Protein AF-A0A7K9MJH5-F1 (afdb_monomer_lite)

Structure (mmCIF, N/CA/C/O backbone):
data_AF-A0A7K9MJH5-F1
#
_entry.id   AF-A0A7K9MJH5-F1
#
loop_
_atom_site.group_PDB
_atom_site.id
_atom_site.type_symbol
_atom_site.label_atom_id
_atom_site.label_alt_id
_atom_site.label_comp_id
_atom_site.label_asym_id
_atom_site.label_entity_id
_atom_site.label_seq_id
_atom_site.pdbx_PDB_ins_code
_atom_site.Cartn_x
_atom_site.Cartn_y
_atom_site.Cartn_z
_atom_site.occupancy
_atom_site.B_iso_or_equiv
_atom_site.auth_seq_id
_atom_site.auth_comp_id
_atom_site.auth_asym_id
_atom_site.auth_atom_id
_atom_site.pdbx_PDB_model_num
ATOM 1 N N . GLN A 1 1 ? -6.691 -16.686 8.362 1.00 56.72 1 GLN A N 1
ATOM 2 C CA . GLN A 1 1 ? -6.961 -15.328 7.841 1.00 56.72 1 GLN A CA 1
ATOM 3 C C . GLN A 1 1 ? -6.963 -15.401 6.322 1.00 56.72 1 GLN A C 1
ATOM 5 O O . GLN A 1 1 ? -5.996 -15.905 5.771 1.00 56.72 1 GLN A O 1
ATOM 10 N N . VAL A 1 2 ? -8.049 -14.989 5.663 1.00 68.00 2 VAL A N 1
ATOM 11 C CA . VAL A 1 2 ? -8.207 -15.049 4.196 1.00 68.00 2 VAL A CA 1
ATOM 12 C C . VAL A 1 2 ? -7.938 -13.656 3.623 1.00 68.00 2 VAL A C 1
ATOM 14 O O . VAL A 1 2 ? -8.424 -12.675 4.182 1.00 68.00 2 VAL A O 1
ATOM 17 N N . ARG A 1 3 ? -7.140 -13.556 2.553 1.00 69.50 3 ARG A N 1
ATOM 18 C CA . ARG A 1 3 ? -6.829 -12.298 1.851 1.00 69.50 3 ARG A CA 1
ATOM 19 C C . ARG A 1 3 ? -7.260 -12.406 0.392 1.00 69.50 3 ARG A C 1
ATOM 21 O O . ARG A 1 3 ? -7.127 -13.474 -0.199 1.00 69.50 3 ARG A O 1
ATOM 28 N N . GLN A 1 4 ? -7.778 -11.316 -0.168 1.00 77.88 4 GLN A N 1
ATOM 29 C CA . GLN A 1 4 ? -8.151 -11.273 -1.578 1.00 77.88 4 GLN A CA 1
ATOM 30 C C . GLN A 1 4 ? -6.900 -11.117 -2.449 1.00 77.88 4 GLN A C 1
ATOM 32 O O . GLN A 1 4 ? -6.044 -10.269 -2.188 1.00 77.88 4 GLN A O 1
ATOM 37 N N . VAL A 1 5 ? -6.806 -11.960 -3.473 1.00 80.06 5 VAL A N 1
ATOM 38 C CA . VAL A 1 5 ? -5.785 -11.890 -4.521 1.00 80.06 5 VAL A CA 1
ATOM 39 C C . VAL A 1 5 ? -6.373 -11.070 -5.665 1.00 80.06 5 VAL A C 1
ATOM 41 O O . VAL A 1 5 ? -7.469 -11.374 -6.129 1.00 80.06 5 VAL A O 1
ATOM 44 N N . THR A 1 6 ? -5.674 -10.025 -6.096 1.00 81.31 6 THR A N 1
ATOM 45 C CA . THR A 1 6 ? -6.074 -9.182 -7.232 1.00 81.31 6 THR A CA 1
ATOM 46 C C . THR A 1 6 ? -5.560 -9.737 -8.545 1.00 81.31 6 THR A C 1
ATOM 48 O O . THR A 1 6 ? -6.296 -9.764 -9.527 1.00 81.31 6 THR A O 1
ATOM 51 N N . THR A 1 7 ? -4.322 -10.231 -8.547 1.00 85.56 7 THR A N 1
ATOM 52 C CA . THR A 1 7 ? -3.670 -10.750 -9.749 1.00 85.56 7 THR A CA 1
ATOM 53 C C . THR A 1 7 ? -2.868 -11.997 -9.409 1.00 85.56 7 THR A C 1
ATOM 55 O O . THR A 1 7 ? -2.169 -12.046 -8.398 1.00 85.56 7 THR A O 1
ATOM 58 N N . ILE A 1 8 ? -2.941 -12.998 -10.281 1.00 91.38 8 ILE A N 1
ATOM 59 C CA . ILE A 1 8 ? -2.078 -14.179 -10.260 1.00 91.38 8 ILE A CA 1
ATOM 60 C C . ILE A 1 8 ? -1.225 -14.110 -11.524 1.00 91.38 8 ILE A C 1
ATOM 62 O O . ILE A 1 8 ? -1.769 -14.149 -12.626 1.00 91.38 8 ILE A O 1
ATOM 66 N N . ALA A 1 9 ? 0.091 -13.991 -11.375 1.00 94.06 9 ALA A N 1
ATOM 67 C CA . ALA A 1 9 ? 1.030 -13.996 -12.492 1.00 94.06 9 ALA A CA 1
ATOM 68 C C . ALA A 1 9 ? 1.828 -15.302 -12.477 1.00 94.06 9 ALA A C 1
ATOM 70 O O . ALA A 1 9 ? 2.706 -15.489 -11.638 1.00 94.06 9 ALA A O 1
ATOM 71 N N . VAL A 1 10 ? 1.496 -16.214 -13.390 1.00 95.62 10 VAL A N 1
ATOM 72 C CA . VAL A 1 10 ? 2.199 -17.494 -13.567 1.00 95.62 10 VAL A CA 1
ATOM 73 C C . VAL A 1 10 ? 3.468 -17.271 -14.387 1.00 95.62 10 VAL A C 1
ATOM 75 O O . VAL A 1 10 ? 3.490 -16.410 -15.270 1.00 95.62 10 VAL A O 1
ATOM 78 N N . HIS A 1 11 ? 4.527 -18.028 -14.097 1.00 94.44 11 HIS A N 1
ATOM 79 C CA . HIS A 1 11 ? 5.769 -17.944 -14.852 1.00 94.44 11 HIS A CA 1
ATOM 80 C C . HIS A 1 11 ? 5.530 -18.184 -16.358 1.00 94.44 11 HIS A C 1
ATOM 82 O O . HIS A 1 11 ? 4.848 -19.144 -16.724 1.00 94.44 11 HIS A O 1
ATOM 88 N N . PRO A 1 12 ? 6.106 -17.361 -17.256 1.00 96.12 12 PRO A N 1
ATOM 89 C CA . PRO A 1 12 ? 5.817 -17.410 -18.694 1.00 96.12 12 PRO A CA 1
ATOM 90 C C . PRO A 1 12 ? 6.237 -18.715 -19.387 1.00 96.12 12 PRO A C 1
ATOM 92 O O . PRO A 1 12 ? 5.771 -18.994 -20.488 1.00 96.12 12 PRO A O 1
ATOM 95 N N . HIS A 1 13 ? 7.104 -19.508 -18.755 1.00 96.12 13 HIS A N 1
ATOM 96 C CA . HIS A 1 13 ? 7.592 -20.792 -19.270 1.00 96.12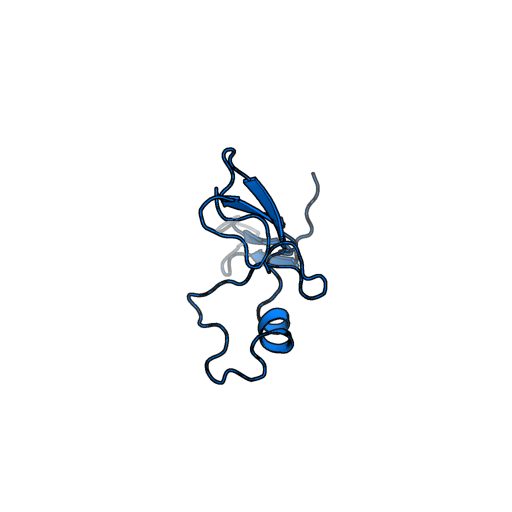 13 HIS A CA 1
ATOM 97 C C . HIS A 1 13 ? 7.043 -22.008 -18.513 1.00 96.12 13 HIS A C 1
ATOM 99 O O . HIS A 1 13 ? 7.631 -23.078 -18.603 1.00 96.12 13 HIS A O 1
ATOM 105 N N . PHE A 1 14 ? 5.958 -21.854 -17.747 1.00 95.38 14 PHE A N 1
ATOM 106 C CA . PHE A 1 14 ? 5.346 -22.985 -17.053 1.00 95.38 14 PHE A CA 1
ATOM 107 C C . PHE A 1 14 ? 4.908 -24.080 -18.039 1.00 95.38 14 PHE A C 1
ATOM 109 O O . PHE A 1 14 ? 4.103 -23.826 -18.940 1.00 95.38 14 PHE A O 1
ATOM 116 N N . ASP A 1 15 ? 5.418 -25.297 -17.843 1.00 94.38 15 ASP A N 1
ATOM 117 C CA . ASP A 1 15 ? 5.021 -26.489 -18.592 1.00 94.38 15 ASP A CA 1
ATOM 118 C C . ASP A 1 15 ? 4.257 -27.454 -17.682 1.00 94.38 15 ASP A C 1
ATOM 120 O O . ASP A 1 15 ? 4.785 -27.995 -16.716 1.00 94.38 15 ASP A O 1
ATOM 124 N N . MET A 1 16 ? 3.002 -27.718 -18.031 1.00 92.00 16 MET A N 1
ATOM 125 C CA . MET A 1 16 ? 2.116 -28.585 -17.259 1.00 92.00 16 MET A CA 1
ATOM 126 C C . MET A 1 16 ? 2.513 -30.070 -17.301 1.00 92.00 16 MET A C 1
ATOM 128 O O . MET A 1 16 ? 2.112 -30.828 -16.420 1.00 92.00 16 MET A O 1
ATOM 132 N N . LEU A 1 17 ? 3.254 -30.514 -18.322 1.00 94.56 17 LEU A N 1
ATOM 133 C CA . LEU A 1 17 ? 3.629 -31.923 -18.478 1.00 94.56 17 LEU A CA 1
ATOM 134 C C . LEU A 1 17 ? 4.888 -32.273 -17.684 1.00 94.56 17 LEU A C 1
ATOM 136 O O . LEU A 1 17 ? 4.974 -33.363 -17.120 1.00 94.56 17 LEU A O 1
ATOM 140 N N . SER A 1 18 ? 5.859 -31.360 -17.656 1.00 95.62 18 SER A N 1
ATOM 141 C CA . SER A 1 18 ? 7.127 -31.537 -16.940 1.00 95.62 18 SER A CA 1
ATOM 142 C C . SER A 1 18 ? 7.157 -30.862 -15.568 1.00 95.62 18 SER A C 1
ATOM 144 O O . SER A 1 18 ? 8.049 -31.164 -14.777 1.00 95.62 18 SER A O 1
ATOM 146 N N . TYR A 1 19 ? 6.188 -29.985 -15.281 1.00 93.25 19 TYR A N 1
ATOM 147 C CA . TYR A 1 19 ? 6.180 -29.068 -14.135 1.00 93.25 19 TYR A CA 1
ATOM 148 C C . TYR A 1 19 ? 7.387 -28.123 -14.104 1.00 93.25 19 TYR A C 1
ATOM 150 O O . TYR A 1 19 ? 7.724 -27.570 -13.054 1.00 93.25 19 TYR A O 1
ATOM 158 N N . ASP A 1 20 ? 8.052 -27.921 -15.245 1.00 96.31 20 ASP A N 1
ATOM 159 C CA . ASP A 1 20 ? 9.118 -26.936 -15.327 1.00 96.31 20 ASP A CA 1
ATOM 160 C C . ASP A 1 20 ? 8.548 -25.535 -15.080 1.00 96.31 20 ASP A C 1
ATOM 162 O O . ASP A 1 20 ? 7.445 -25.193 -15.514 1.00 96.31 20 ASP A O 1
ATOM 166 N N . SER A 1 21 ? 9.314 -24.721 -14.356 1.00 93.31 21 SER A N 1
ATOM 167 C CA . SER A 1 21 ? 8.927 -23.368 -13.963 1.00 93.31 21 SER A CA 1
ATOM 168 C C . SER A 1 21 ? 7.592 -23.254 -13.200 1.00 93.31 21 SER A C 1
ATOM 170 O O . SER A 1 21 ? 6.878 -22.263 -13.371 1.00 93.31 21 SER A O 1
ATOM 172 N N . ASP A 1 22 ? 7.258 -24.218 -12.334 1.00 93.62 22 ASP A N 1
ATOM 173 C CA . ASP A 1 22 ? 6.077 -24.180 -11.448 1.00 93.62 22 ASP A CA 1
ATOM 174 C C . ASP A 1 22 ? 6.204 -23.107 -10.346 1.00 93.62 22 ASP A C 1
ATOM 176 O O . ASP A 1 22 ? 6.448 -23.372 -9.168 1.00 93.62 22 ASP A O 1
ATOM 180 N N . THR A 1 23 ? 6.116 -21.843 -10.762 1.00 92.38 23 THR A N 1
ATOM 181 C CA . THR A 1 23 ? 6.171 -20.665 -9.897 1.00 92.38 23 THR A CA 1
ATOM 182 C C . THR A 1 23 ? 5.128 -19.639 -10.338 1.00 92.38 23 THR A C 1
ATOM 184 O O . THR A 1 23 ? 4.868 -19.446 -11.529 1.00 92.38 23 THR A O 1
ATOM 187 N N . ALA A 1 24 ? 4.517 -18.957 -9.368 1.00 94.31 24 ALA A N 1
ATOM 188 C CA . ALA A 1 24 ? 3.570 -17.877 -9.613 1.00 94.31 24 ALA A CA 1
ATOM 189 C C . ALA A 1 24 ? 3.683 -16.797 -8.532 1.00 94.31 24 ALA A C 1
ATOM 191 O O . ALA A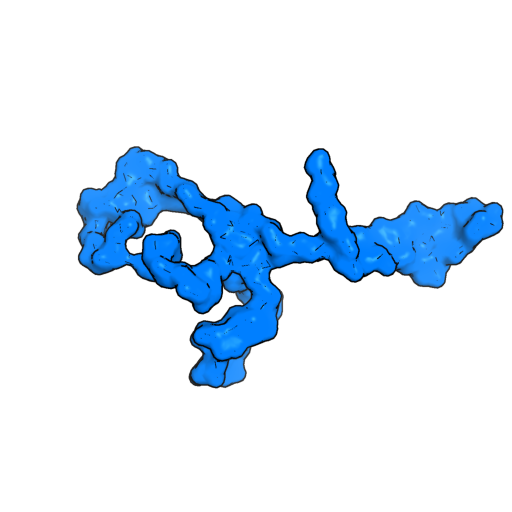 1 24 ? 3.953 -17.085 -7.365 1.00 94.31 24 ALA A O 1
ATOM 192 N N . LEU A 1 25 ? 3.442 -15.547 -8.920 1.00 90.56 25 LEU A N 1
ATOM 193 C CA . LEU A 1 25 ? 3.331 -14.414 -8.012 1.00 90.56 25 LEU A CA 1
ATOM 194 C C . LEU A 1 25 ? 1.858 -14.120 -7.738 1.00 90.56 25 LEU A C 1
ATOM 196 O O . LEU A 1 25 ? 1.045 -14.020 -8.658 1.00 90.56 25 LEU A O 1
ATOM 200 N N . LEU A 1 26 ? 1.526 -13.958 -6.459 1.00 85.75 26 LEU A N 1
ATOM 201 C CA . LEU A 1 26 ? 0.195 -13.573 -6.005 1.00 85.75 26 LEU A CA 1
ATOM 202 C C . LEU A 1 26 ? 0.227 -12.105 -5.580 1.00 85.75 26 LEU A C 1
ATOM 204 O O . LEU A 1 26 ? 0.785 -11.765 -4.537 1.00 85.75 26 LEU A O 1
ATOM 208 N N . GLN A 1 27 ? -0.383 -11.236 -6.380 1.00 79.56 27 GLN A N 1
ATOM 209 C CA . GLN A 1 27 ? -0.624 -9.851 -6.000 1.00 79.56 27 GLN A CA 1
ATOM 210 C C . GLN A 1 27 ? -1.873 -9.804 -5.126 1.00 79.56 27 GLN A C 1
ATOM 212 O O . GLN A 1 27 ? -2.943 -10.267 -5.516 1.00 79.56 27 GLN A O 1
ATOM 217 N N . LEU A 1 28 ? -1.739 -9.266 -3.921 1.00 73.81 28 LEU A N 1
ATOM 218 C CA . LEU A 1 28 ? -2.857 -9.080 -3.001 1.00 73.81 28 LEU A CA 1
ATOM 219 C C . LEU A 1 28 ? -3.474 -7.694 -3.209 1.00 73.81 28 LEU A C 1
ATOM 221 O O . LEU A 1 28 ? -2.772 -6.763 -3.609 1.00 73.81 28 LEU A O 1
ATOM 225 N N . SER A 1 29 ? -4.766 -7.532 -2.905 1.00 66.69 29 SER A N 1
ATOM 226 C CA . SER A 1 29 ? -5.332 -6.184 -2.781 1.00 66.69 29 SER A CA 1
ATOM 227 C C . SER A 1 29 ? -4.677 -5.491 -1.591 1.00 66.69 29 SER A C 1
ATOM 229 O O . SER A 1 29 ? -4.781 -5.935 -0.444 1.00 66.69 29 SER A O 1
ATOM 231 N N . LEU A 1 30 ? -3.968 -4.396 -1.859 1.00 62.50 30 LEU A N 1
ATOM 232 C CA . LEU A 1 30 ? -3.405 -3.545 -0.820 1.00 62.50 30 LEU A CA 1
ATOM 233 C C . LEU A 1 30 ? -4.510 -2.635 -0.275 1.00 62.50 30 LEU A C 1
ATOM 235 O O . LEU A 1 30 ? -4.498 -1.430 -0.454 1.00 62.50 30 LEU A O 1
ATOM 239 N N . SER A 1 31 ? -5.452 -3.218 0.464 1.00 61.22 31 SER A N 1
ATOM 240 C CA . SER A 1 31 ? -6.056 -2.509 1.597 1.00 61.22 31 SER A CA 1
ATOM 241 C C . SER A 1 31 ? -5.245 -2.811 2.865 1.00 61.22 31 SER A C 1
ATOM 243 O O . SER A 1 31 ? -5.800 -3.065 3.937 1.00 61.22 31 SER A O 1
ATOM 245 N N . SER A 1 32 ? -3.918 -2.921 2.736 1.00 68.38 32 SER A N 1
ATOM 246 C CA . SER A 1 32 ? -3.051 -3.212 3.868 1.00 68.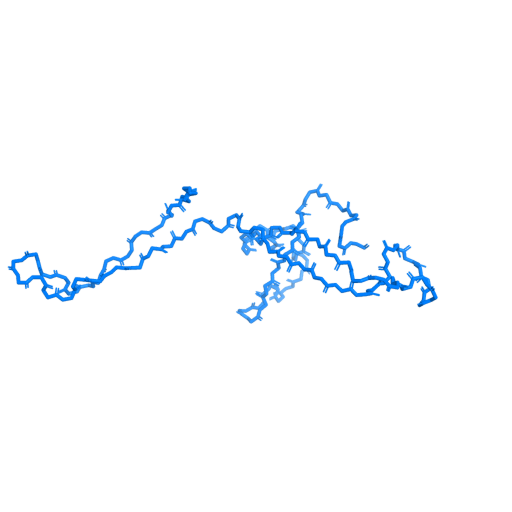38 32 SER A CA 1
ATOM 247 C C . SER A 1 32 ? -2.971 -1.966 4.732 1.00 68.38 32 SER A C 1
ATOM 249 O O . SER A 1 32 ? -2.374 -0.965 4.342 1.00 68.38 32 SER A O 1
ATOM 251 N N . LEU A 1 33 ? -3.589 -2.042 5.904 1.00 76.94 33 LEU A N 1
ATOM 252 C CA . LEU A 1 33 ? -3.306 -1.112 6.980 1.00 76.94 33 LEU A CA 1
ATOM 253 C C . LEU A 1 33 ? -1.826 -1.264 7.349 1.00 76.94 33 LEU A C 1
ATOM 255 O O . LEU A 1 33 ? -1.380 -2.352 7.721 1.00 76.94 33 LEU A O 1
ATOM 259 N N . CYS A 1 34 ? -1.076 -0.182 7.208 1.00 79.81 34 CYS A N 1
ATOM 260 C CA . CYS A 1 34 ? 0.290 -0.052 7.678 1.00 79.81 34 CYS A CA 1
ATOM 261 C C . CYS A 1 34 ? 0.274 0.545 9.083 1.00 79.81 34 CYS A C 1
ATOM 263 O O . CYS A 1 34 ? -0.496 1.462 9.368 1.00 79.81 34 CYS A O 1
ATOM 265 N N . THR A 1 35 ? 1.134 0.031 9.959 1.00 86.94 35 THR A N 1
ATOM 266 C CA . THR A 1 35 ? 1.333 0.614 11.287 1.00 86.94 35 THR A CA 1
ATOM 267 C C . THR A 1 35 ? 2.407 1.688 11.200 1.00 86.94 35 THR A C 1
ATOM 269 O O . THR A 1 35 ? 3.541 1.400 10.822 1.00 86.94 35 THR A O 1
ATOM 272 N N . VAL A 1 36 ? 2.056 2.911 11.581 1.00 87.50 36 VAL A N 1
ATOM 273 C CA . VAL A 1 36 ? 2.985 4.031 11.756 1.00 87.50 36 VAL A CA 1
ATOM 274 C C . VAL A 1 36 ? 3.143 4.273 13.251 1.00 87.50 36 VAL A C 1
ATOM 276 O O . VAL A 1 36 ? 2.157 4.235 13.985 1.00 87.50 36 VAL A O 1
ATOM 279 N N . SER A 1 37 ? 4.368 4.501 13.722 1.00 90.81 37 SER A N 1
ATOM 280 C CA . SER A 1 37 ? 4.656 4.714 15.144 1.00 90.81 37 SER A CA 1
ATOM 281 C C .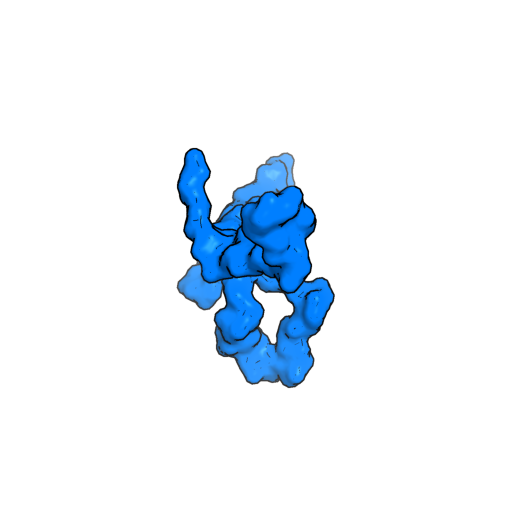 SER A 1 37 ? 5.653 5.846 15.365 1.00 90.81 37 SER A C 1
ATOM 283 O O . SER A 1 37 ? 6.595 5.986 14.586 1.00 90.81 37 SER A O 1
ATOM 285 N N . GLY A 1 38 ? 5.495 6.609 16.447 1.00 88.88 38 GLY A N 1
ATOM 286 C CA . GLY A 1 38 ? 6.398 7.706 16.796 1.00 88.88 38 GLY A CA 1
ATOM 287 C C . GLY A 1 38 ? 6.096 8.351 18.152 1.00 88.88 38 GLY A C 1
ATOM 288 O O . GLY A 1 38 ? 5.093 8.050 18.793 1.00 88.88 38 GLY A O 1
ATOM 289 N N . TRP A 1 39 ? 6.981 9.250 18.585 1.00 89.75 39 TRP A N 1
ATOM 290 C CA . TRP A 1 39 ? 6.855 10.040 19.825 1.00 89.75 39 TRP A CA 1
ATOM 291 C C . TRP A 1 39 ? 6.516 11.513 19.554 1.00 89.75 39 TRP A C 1
ATOM 293 O O . TRP A 1 39 ? 6.761 12.375 20.394 1.00 89.75 39 TRP A O 1
ATOM 303 N N . GLY A 1 40 ? 6.018 11.811 18.353 1.00 85.50 40 GLY A N 1
ATOM 304 C CA . GLY A 1 40 ? 5.710 13.172 17.927 1.00 85.50 40 GLY A CA 1
ATOM 305 C C . GLY A 1 40 ? 4.643 13.853 18.786 1.00 85.50 40 GLY A C 1
ATOM 306 O O . GLY A 1 40 ? 4.059 13.265 19.701 1.00 85.50 40 GLY A O 1
ATOM 307 N N . ILE A 1 41 ? 4.403 15.119 18.468 1.00 84.94 41 ILE A N 1
ATOM 308 C CA . ILE A 1 41 ? 3.306 15.901 19.032 1.00 84.94 41 ILE A CA 1
ATOM 309 C C . ILE A 1 41 ? 2.000 15.289 18.515 1.00 84.94 41 ILE A C 1
ATOM 311 O O . ILE A 1 41 ? 1.868 15.043 17.320 1.00 84.94 41 ILE A O 1
ATOM 315 N N . THR A 1 42 ? 1.067 14.990 19.417 1.00 81.44 42 THR A N 1
ATOM 316 C CA . THR A 1 42 ? -0.197 14.307 19.082 1.00 81.44 42 THR A CA 1
ATOM 317 C C . THR A 1 42 ? -1.351 15.265 18.793 1.00 81.44 42 THR A C 1
ATOM 319 O O . THR A 1 42 ? -2.451 14.811 18.503 1.00 81.44 42 THR A O 1
ATOM 322 N N . GLU A 1 43 ? -1.117 16.571 18.920 1.00 77.69 43 GLU A N 1
ATOM 323 C CA . GLU A 1 43 ? -2.110 17.627 18.725 1.00 77.69 43 GLU A CA 1
ATOM 324 C C . GLU A 1 43 ? -1.591 18.655 17.717 1.00 77.69 43 GLU A C 1
ATOM 326 O O . GLU A 1 43 ? -0.465 19.153 17.832 1.00 77.69 43 GLU A O 1
ATOM 331 N N . GLU A 1 44 ? -2.427 18.984 16.736 1.00 75.12 44 GLU A N 1
ATOM 332 C CA . GLU A 1 44 ? -2.136 19.996 15.724 1.00 75.12 44 GLU A CA 1
ATOM 333 C C . GLU A 1 44 ? -1.834 21.351 16.394 1.00 75.12 44 GLU A C 1
ATOM 335 O O . GLU A 1 44 ? -2.585 21.835 17.242 1.00 75.12 44 GLU A O 1
ATOM 340 N N . GLY A 1 45 ? -0.699 21.966 16.046 1.00 72.69 45 GLY A N 1
ATOM 341 C CA . GLY A 1 45 ? -0.257 23.236 16.637 1.00 72.69 45 GLY A CA 1
ATOM 342 C C . GLY A 1 45 ? 0.325 23.141 18.056 1.00 72.69 45 GLY A C 1
ATOM 343 O O . GLY A 1 45 ? 0.626 24.177 18.654 1.00 72.69 45 GLY A O 1
ATOM 344 N N . GLY A 1 46 ? 0.517 21.935 18.602 1.00 72.38 46 GLY A N 1
ATOM 345 C CA . GLY A 1 46 ? 1.194 21.740 19.885 1.00 72.38 46 GLY A CA 1
ATOM 346 C C . GLY A 1 46 ? 2.678 22.153 19.860 1.00 72.38 46 GLY A C 1
ATOM 347 O O . GLY A 1 46 ? 3.335 22.154 18.821 1.00 72.38 46 GLY A O 1
ATOM 348 N N . SER A 1 47 ? 3.222 22.507 21.028 1.00 73.06 47 SER A N 1
ATOM 349 C CA . SER A 1 47 ? 4.667 22.729 21.244 1.00 73.06 47 SER A CA 1
ATOM 350 C C . SER A 1 47 ? 5.421 21.401 21.430 1.00 73.06 47 SER A C 1
ATOM 352 O O . SER A 1 47 ? 4.820 20.386 21.784 1.00 73.06 47 SER A O 1
ATOM 354 N N . SER A 1 48 ? 6.753 21.403 21.283 1.00 69.31 48 SER A N 1
ATOM 355 C CA . SER A 1 48 ? 7.624 20.243 21.571 1.00 69.31 48 SER A CA 1
ATOM 356 C C . SER A 1 48 ? 7.424 19.657 22.971 1.00 69.31 48 SER A C 1
ATOM 358 O O . SER A 1 48 ? 7.708 18.487 23.215 1.00 69.31 48 SER A O 1
ATOM 360 N N . ASP A 1 49 ? 6.905 20.470 23.884 1.00 75.19 49 ASP A N 1
ATOM 361 C CA . ASP A 1 49 ? 6.623 20.128 25.277 1.00 75.19 49 ASP A CA 1
ATOM 362 C C . ASP A 1 49 ? 5.455 19.128 25.406 1.00 75.19 49 ASP A C 1
ATOM 364 O O . ASP A 1 49 ? 5.340 18.439 26.421 1.00 75.19 49 ASP A O 1
ATOM 368 N N . PHE A 1 50 ? 4.620 19.023 24.362 1.00 73.06 50 PHE A N 1
ATOM 369 C CA . PHE A 1 50 ? 3.499 18.084 24.233 1.00 73.06 50 PHE A CA 1
ATOM 370 C C . PHE A 1 50 ? 3.868 16.813 23.457 1.00 73.06 50 PHE A C 1
ATOM 372 O O . PHE A 1 50 ? 2.996 15.999 23.151 1.00 73.06 50 PHE A O 1
ATOM 379 N N . ALA A 1 51 ? 5.151 16.614 23.132 1.00 77.81 51 ALA A N 1
ATOM 380 C CA . ALA A 1 51 ? 5.611 15.352 22.569 1.00 77.81 51 ALA A CA 1
ATOM 381 C C . ALA A 1 51 ? 5.285 14.194 23.524 1.00 77.81 51 ALA A C 1
ATOM 383 O O . ALA A 1 51 ? 5.458 14.291 24.748 1.00 77.81 51 ALA A O 1
ATOM 384 N N . SER A 1 52 ? 4.798 13.083 22.972 1.00 80.88 52 SER A N 1
ATOM 385 C CA . SER A 1 52 ? 4.319 11.991 23.810 1.00 80.88 52 SER A CA 1
ATOM 386 C C . SER A 1 52 ? 5.465 11.312 24.558 1.00 80.88 52 SER A C 1
ATOM 388 O O . SER A 1 52 ? 6.473 10.901 23.985 1.00 80.88 52 SER A O 1
ATOM 390 N N . ARG A 1 53 ? 5.280 11.113 25.868 1.00 86.81 53 ARG A N 1
ATOM 391 C CA . ARG A 1 53 ? 6.217 10.349 26.713 1.00 86.81 53 ARG A CA 1
ATOM 392 C C . ARG A 1 53 ? 6.148 8.841 26.463 1.00 86.81 53 ARG A C 1
ATOM 394 O O . ARG A 1 53 ? 6.969 8.098 26.994 1.00 86.81 53 ARG A O 1
ATOM 401 N N . GLN A 1 54 ? 5.160 8.385 25.697 1.00 87.44 54 GLN A N 1
ATOM 402 C CA . GLN A 1 54 ? 4.972 6.988 25.323 1.00 87.44 54 GLN A CA 1
ATOM 403 C C . GLN A 1 54 ? 4.936 6.869 23.802 1.00 87.44 54 GLN A C 1
ATOM 405 O O . GLN A 1 54 ? 4.400 7.745 23.126 1.00 87.44 54 GLN A O 1
ATOM 410 N N . LEU A 1 55 ? 5.472 5.769 23.270 1.00 85.69 55 LEU A N 1
ATOM 411 C CA . LEU A 1 55 ? 5.406 5.495 21.837 1.00 85.69 55 LEU A CA 1
ATOM 412 C C . LEU A 1 55 ? 3.939 5.419 21.408 1.00 85.69 55 LEU A C 1
ATOM 414 O O . LEU A 1 55 ? 3.187 4.593 21.923 1.00 85.69 55 LEU A O 1
ATOM 418 N N . GLN A 1 56 ? 3.547 6.275 20.473 1.00 90.88 56 GLN A N 1
ATOM 419 C CA . GLN A 1 56 ? 2.235 6.217 19.848 1.00 90.88 56 GLN A CA 1
ATOM 420 C C . GLN A 1 56 ? 2.306 5.340 18.606 1.00 90.88 56 GLN A C 1
ATOM 422 O O . GLN A 1 56 ? 3.348 5.257 17.951 1.00 90.88 56 GLN A O 1
ATOM 427 N N . GLN A 1 57 ? 1.193 4.695 18.272 1.00 89.31 57 GLN A N 1
ATOM 428 C CA . GLN A 1 57 ? 1.043 3.991 17.008 1.00 89.31 57 GLN A CA 1
ATOM 429 C C . GLN A 1 57 ? -0.352 4.197 16.439 1.00 89.31 57 GLN A C 1
ATOM 431 O O . GLN A 1 57 ? -1.324 4.347 17.177 1.00 89.31 57 GLN A O 1
ATOM 436 N N . THR A 1 58 ? -0.445 4.132 15.121 1.00 86.12 58 THR A N 1
ATOM 437 C CA . TH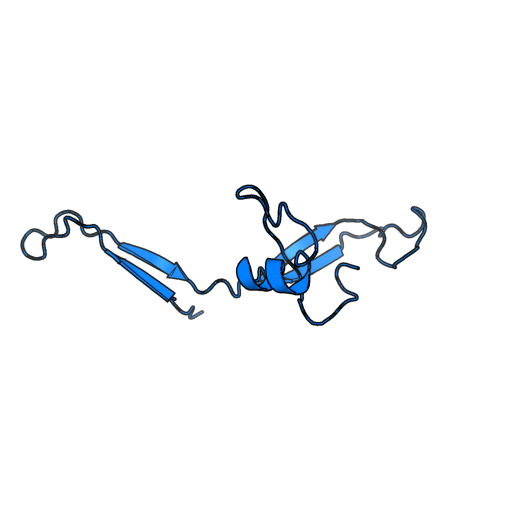R A 1 58 ? -1.696 4.247 14.390 1.00 86.12 58 THR A CA 1
ATOM 438 C C . THR A 1 58 ? -1.677 3.339 13.167 1.00 86.12 58 THR A C 1
ATOM 440 O O . THR A 1 58 ? -0.612 3.016 12.639 1.00 86.12 58 THR A O 1
ATOM 443 N N . GLN A 1 59 ? -2.853 2.894 12.734 1.00 84.75 59 GLN A N 1
ATOM 444 C CA . GLN A 1 59 ? -3.017 2.106 11.518 1.00 84.75 59 GLN A CA 1
ATOM 445 C C . GLN A 1 59 ? -3.609 2.986 10.425 1.00 84.75 59 GLN A C 1
ATOM 447 O O . GLN A 1 59 ? -4.699 3.529 10.595 1.00 84.75 59 GLN A O 1
ATOM 452 N N . VAL A 1 60 ? -2.903 3.093 9.303 1.00 84.00 60 VAL A N 1
ATOM 453 C CA . VAL A 1 60 ? -3.316 3.893 8.145 1.00 84.00 60 VAL A CA 1
ATOM 454 C C . VAL A 1 60 ? -3.336 3.034 6.884 1.00 84.00 60 VAL A C 1
ATOM 456 O O . VAL A 1 60 ? -2.472 2.171 6.719 1.00 84.00 60 VAL A O 1
ATOM 459 N N . PRO A 1 61 ? -4.313 3.213 5.984 1.00 82.50 61 PRO A N 1
ATOM 460 C CA . PRO A 1 61 ? -4.310 2.519 4.707 1.00 82.50 61 PRO A CA 1
ATOM 461 C C . PRO A 1 61 ? -3.234 3.106 3.790 1.00 82.50 61 PRO A C 1
ATOM 463 O O . PRO A 1 61 ? -2.897 4.286 3.881 1.00 82.50 61 PRO A O 1
ATOM 466 N N . VAL A 1 62 ? -2.737 2.285 2.870 1.00 80.69 62 VAL A N 1
ATOM 467 C CA . VAL A 1 62 ? -1.924 2.731 1.731 1.00 80.69 62 VAL A CA 1
ATOM 468 C C . VAL A 1 62 ? -2.843 2.746 0.511 1.00 80.69 62 VAL A C 1
ATOM 470 O O . VAL A 1 62 ? -3.076 1.683 -0.067 1.00 80.69 62 VAL A O 1
ATOM 473 N N . PRO A 1 63 ? -3.461 3.890 0.168 1.00 76.12 63 PRO A N 1
ATOM 474 C CA . PRO A 1 63 ? -4.349 3.960 -0.983 1.00 76.12 63 PRO A CA 1
ATOM 475 C C . PRO A 1 63 ? -3.563 3.847 -2.295 1.00 76.12 63 PRO A C 1
ATOM 477 O O . PRO A 1 63 ? -2.354 4.077 -2.349 1.00 76.12 63 PRO A O 1
ATOM 480 N N . GLU A 1 64 ? -4.278 3.522 -3.370 1.00 76.62 64 GLU A N 1
ATOM 481 C CA . GLU A 1 64 ? -3.718 3.504 -4.722 1.00 76.62 64 GLU A CA 1
ATOM 482 C C . GLU A 1 64 ? -3.198 4.892 -5.122 1.00 76.62 64 GLU A C 1
ATOM 484 O O . GLU A 1 64 ? -3.745 5.930 -4.723 1.00 76.62 64 GLU A O 1
ATOM 489 N N . LYS A 1 65 ? -2.132 4.910 -5.926 1.00 75.12 65 LYS A N 1
ATOM 490 C CA . LYS A 1 65 ? -1.431 6.135 -6.323 1.00 75.12 65 LYS A CA 1
ATOM 491 C C . LYS A 1 65 ? -2.380 7.128 -6.994 1.00 75.12 65 LYS A C 1
ATOM 493 O O . LYS A 1 65 ? -2.362 8.309 -6.668 1.00 75.12 65 LYS A O 1
ATOM 498 N N . GLU A 1 66 ? -3.267 6.634 -7.849 1.00 77.94 66 GLU A N 1
ATOM 499 C CA . GLU A 1 66 ? -4.260 7.409 -8.590 1.00 77.94 66 GLU A CA 1
ATOM 500 C C . GLU A 1 66 ? -5.246 8.117 -7.650 1.00 77.94 66 GLU A C 1
ATOM 502 O O . GLU A 1 66 ? -5.688 9.237 -7.920 1.00 77.94 66 GLU A O 1
ATOM 507 N N . ILE A 1 67 ? -5.591 7.471 -6.530 1.00 78.56 67 ILE A N 1
ATOM 508 C CA . ILE A 1 67 ? -6.465 8.048 -5.507 1.00 78.56 67 ILE A CA 1
ATOM 509 C C . ILE A 1 67 ? -5.723 9.173 -4.786 1.00 78.56 67 ILE A C 1
ATOM 511 O O . ILE A 1 67 ? -6.294 10.245 -4.589 1.00 78.56 67 ILE A O 1
ATOM 515 N N . CYS A 1 68 ? -4.460 8.968 -4.414 1.00 77.31 68 CYS A N 1
ATOM 516 C CA . CYS A 1 68 ? -3.690 10.008 -3.738 1.00 77.31 68 CYS A CA 1
ATOM 517 C C . CYS A 1 68 ? -3.417 11.214 -4.653 1.00 77.31 68 CYS A C 1
ATOM 519 O O . CYS A 1 68 ? -3.649 12.356 -4.252 1.00 77.31 68 CYS A O 1
ATOM 521 N N . GLU A 1 69 ? -3.015 10.979 -5.904 1.00 79.75 69 GLU A N 1
ATOM 522 C CA . GLU A 1 69 ? -2.755 12.050 -6.870 1.00 79.75 69 GLU A CA 1
ATOM 523 C C . GLU A 1 69 ? -3.991 12.913 -7.114 1.00 79.75 69 GLU A C 1
ATOM 525 O O . GLU A 1 69 ? -3.903 14.140 -7.092 1.00 79.75 69 GLU A O 1
ATOM 530 N N . ARG A 1 70 ? -5.166 12.286 -7.258 1.00 79.81 70 ARG A N 1
ATOM 531 C CA . ARG A 1 70 ? -6.428 13.006 -7.450 1.00 79.81 70 ARG A CA 1
ATOM 532 C C . ARG A 1 70 ? -6.818 13.860 -6.242 1.00 79.81 70 ARG A C 1
ATOM 534 O O . ARG A 1 70 ? -7.364 14.940 -6.438 1.00 79.81 70 ARG A O 1
ATOM 541 N N . ASN A 1 71 ? -6.599 13.372 -5.021 1.00 75.25 71 ASN A N 1
ATOM 542 C CA . ASN A 1 71 ? -7.125 14.020 -3.814 1.00 75.25 71 ASN A CA 1
ATOM 543 C C . ASN A 1 71 ? -6.153 15.021 -3.172 1.00 75.25 71 ASN A C 1
ATOM 545 O O . ASN A 1 71 ? -6.609 16.025 -2.635 1.00 75.25 71 ASN A O 1
ATOM 549 N N . TYR A 1 72 ? -4.839 14.790 -3.250 1.00 71.88 72 TYR A N 1
ATOM 550 C CA . TYR A 1 72 ? -3.836 15.610 -2.552 1.00 71.88 72 TYR A CA 1
ATOM 551 C C . TYR A 1 72 ? -2.877 16.350 -3.491 1.00 71.88 72 TYR A C 1
ATOM 553 O O . TYR A 1 72 ? -2.417 17.444 -3.166 1.00 71.88 72 TYR A O 1
ATOM 561 N N . TYR A 1 73 ? -2.598 15.798 -4.674 1.00 71.44 73 TYR A N 1
ATOM 562 C CA . TYR A 1 73 ? -1.582 16.335 -5.587 1.00 71.44 73 TYR A CA 1
ATOM 563 C C . TYR A 1 73 ? -2.147 16.876 -6.905 1.00 71.44 73 TYR A C 1
ATOM 565 O O . TYR A 1 73 ? -1.375 17.184 -7.806 1.00 71.44 73 TYR A O 1
ATOM 573 N N . PHE A 1 74 ? -3.464 17.095 -7.006 1.00 69.19 74 PHE A N 1
ATOM 574 C CA . PHE A 1 74 ? -4.105 17.642 -8.213 1.00 69.19 74 PHE A CA 1
ATOM 575 C C . PHE A 1 74 ? -3.474 18.966 -8.688 1.00 69.19 74 PHE A C 1
ATOM 577 O O . PHE A 1 74 ? -3.424 19.241 -9.884 1.00 69.19 74 PHE A O 1
ATOM 584 N N . SER A 1 75 ? -2.958 19.769 -7.752 1.00 66.62 75 SER A N 1
ATOM 585 C CA . SER A 1 75 ? -2.318 21.066 -8.020 1.00 66.62 75 SER A CA 1
ATOM 586 C C . SER A 1 75 ? -0.783 21.010 -8.088 1.00 66.62 75 SER A C 1
ATOM 588 O O . SER A 1 75 ? -0.155 22.046 -8.297 1.00 66.62 75 SER A O 1
ATOM 590 N N . HIS A 1 76 ? -0.167 19.838 -7.890 1.00 68.12 76 HIS A N 1
ATOM 591 C CA . HIS A 1 76 ? 1.287 19.665 -7.888 1.00 68.12 76 HIS A CA 1
ATOM 592 C C . HIS A 1 76 ? 1.743 18.990 -9.191 1.00 68.12 76 HIS A C 1
ATOM 594 O O . HIS A 1 76 ? 1.515 17.794 -9.364 1.00 68.12 76 HIS A O 1
ATOM 600 N N . PRO A 1 77 ? 2.420 19.715 -10.102 1.00 63.25 77 PRO A N 1
ATOM 601 C CA . PRO A 1 77 ? 2.754 19.201 -11.432 1.00 63.25 77 PRO A CA 1
ATOM 602 C C . PRO A 1 77 ? 3.721 18.005 -11.429 1.00 63.25 77 PRO A C 1
ATOM 604 O O . PRO A 1 77 ? 3.760 17.272 -12.412 1.00 63.25 77 PRO A O 1
ATOM 607 N N . GLU A 1 78 ? 4.478 17.787 -10.347 1.00 70.75 78 GLU A N 1
ATOM 608 C CA . GLU A 1 78 ? 5.387 16.635 -10.214 1.00 70.75 78 GLU A CA 1
ATOM 609 C C . GLU A 1 78 ? 4.720 15.380 -9.621 1.00 70.75 78 GLU A C 1
ATOM 611 O O . GLU A 1 78 ? 5.277 14.287 -9.733 1.00 70.75 78 GLU A O 1
ATOM 616 N N . GLY A 1 79 ? 3.520 15.511 -9.039 1.00 73.12 79 GLY A N 1
ATOM 617 C CA . GLY A 1 79 ? 2.779 14.395 -8.448 1.00 73.12 79 GLY A CA 1
ATOM 618 C C . GLY A 1 79 ? 3.577 13.601 -7.405 1.00 73.12 79 GLY A C 1
ATOM 619 O O . GLY A 1 79 ? 4.464 14.123 -6.729 1.00 73.12 79 GLY A O 1
ATOM 620 N N . ILE A 1 80 ? 3.248 12.315 -7.270 1.00 75.12 80 ILE A N 1
ATOM 621 C CA . ILE A 1 80 ? 3.986 11.378 -6.416 1.00 75.12 80 ILE A CA 1
ATOM 622 C C . ILE A 1 80 ? 5.053 10.703 -7.279 1.00 75.12 80 ILE A C 1
ATOM 624 O O . ILE A 1 80 ? 4.739 9.994 -8.244 1.00 75.12 80 ILE A O 1
ATOM 628 N N . THR A 1 81 ? 6.329 10.895 -6.942 1.00 79.19 81 THR A N 1
ATOM 629 C CA . THR A 1 81 ? 7.429 10.262 -7.685 1.00 79.19 81 THR A CA 1
ATOM 630 C C . THR A 1 81 ? 7.443 8.744 -7.467 1.00 79.19 81 THR A C 1
ATOM 632 O O . THR A 1 81 ? 6.852 8.221 -6.524 1.00 79.19 81 THR A O 1
ATOM 635 N N . ALA A 1 82 ? 8.132 7.997 -8.335 1.00 73.50 82 ALA A N 1
ATOM 636 C CA . ALA A 1 82 ? 8.222 6.535 -8.221 1.00 73.50 82 ALA A CA 1
ATOM 637 C C . ALA A 1 82 ? 8.904 6.048 -6.923 1.00 73.50 82 ALA A C 1
ATOM 639 O O . ALA A 1 82 ? 8.785 4.878 -6.573 1.00 73.50 82 ALA A O 1
ATOM 640 N N . SER A 1 83 ? 9.618 6.931 -6.220 1.00 78.69 83 SER A N 1
ATOM 641 C CA . SER A 1 83 ? 10.284 6.653 -4.945 1.00 78.69 83 SER A CA 1
ATOM 642 C C . SER A 1 83 ? 9.478 7.097 -3.718 1.00 78.69 83 SER A C 1
ATOM 644 O O . SER A 1 83 ? 9.982 6.996 -2.600 1.00 78.69 83 SER A O 1
ATOM 646 N N . MET A 1 84 ? 8.246 7.580 -3.899 1.00 77.75 84 MET A N 1
ATOM 647 C CA . MET A 1 84 ? 7.366 8.032 -2.820 1.00 77.75 84 MET A CA 1
ATOM 648 C C . MET A 1 84 ? 6.154 7.108 -2.666 1.00 77.75 84 MET A C 1
ATOM 650 O O . MET A 1 84 ? 5.617 6.583 -3.640 1.00 77.75 84 MET A O 1
ATOM 654 N N . LEU A 1 85 ? 5.709 6.934 -1.421 1.00 75.50 85 LEU A N 1
ATOM 655 C CA . LEU A 1 85 ? 4.484 6.222 -1.063 1.00 75.50 85 LEU A CA 1
ATOM 656 C C . LEU A 1 85 ? 3.639 7.120 -0.164 1.00 75.50 85 LEU A C 1
ATOM 658 O O . LEU A 1 85 ? 4.179 7.820 0.691 1.00 75.50 85 LEU A O 1
ATOM 662 N N . TYR A 1 86 ? 2.323 7.072 -0.345 1.00 78.31 86 TYR A N 1
ATOM 663 C CA . TYR A 1 86 ? 1.370 7.782 0.500 1.00 78.31 86 TYR A CA 1
ATOM 664 C C . TYR A 1 86 ? 0.608 6.796 1.385 1.00 78.31 86 TYR A C 1
ATOM 666 O O . TYR A 1 86 ? 0.226 5.715 0.936 1.00 78.31 86 TYR A O 1
ATOM 674 N N . ALA A 1 87 ? 0.375 7.178 2.637 1.00 80.94 87 ALA A N 1
ATOM 675 C CA . ALA A 1 87 ? -0.412 6.414 3.590 1.00 80.94 87 ALA A CA 1
ATOM 676 C C . ALA A 1 87 ? -1.243 7.384 4.429 1.00 80.94 87 ALA A C 1
ATOM 678 O O . ALA A 1 87 ? -0.698 8.351 4.949 1.00 80.94 87 ALA A O 1
ATOM 679 N N . GLY A 1 88 ? -2.545 7.136 4.538 1.00 78.19 88 GLY A N 1
ATOM 680 C CA . GLY A 1 88 ? -3.474 8.071 5.169 1.00 78.19 88 GLY A CA 1
ATOM 681 C C . GLY A 1 88 ? -4.907 7.887 4.683 1.00 78.19 88 GLY A C 1
ATOM 682 O O . GLY A 1 88 ? -5.163 7.282 3.636 1.00 78.19 88 GLY A O 1
ATOM 683 N N . PHE A 1 89 ? -5.864 8.378 5.468 1.00 77.06 89 PHE A N 1
ATOM 684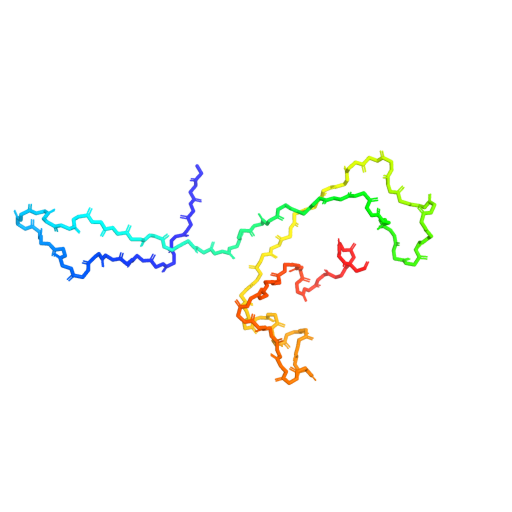 C CA . PHE A 1 89 ? -7.280 8.307 5.122 1.00 77.06 89 PHE A CA 1
ATOM 685 C C . PHE A 1 89 ? -7.669 9.488 4.236 1.00 77.06 89 PHE A C 1
ATOM 687 O O . PHE A 1 89 ? -7.711 10.629 4.672 1.00 77.06 89 PHE A O 1
ATOM 694 N N . VAL A 1 90 ? -8.065 9.186 3.001 1.00 68.25 90 VAL A N 1
ATOM 695 C CA . VAL A 1 90 ? -8.407 10.183 1.971 1.00 68.25 90 VAL A CA 1
ATOM 696 C C . VAL A 1 90 ? -9.614 11.065 2.345 1.00 68.25 90 VAL A C 1
ATOM 698 O O . VAL A 1 90 ? -9.818 12.127 1.769 1.00 68.25 90 VAL A O 1
ATOM 701 N N . SER A 1 91 ? -10.442 10.623 3.298 1.00 61.31 91 SER A N 1
ATOM 702 C CA . SER A 1 91 ? -11.730 11.241 3.641 1.00 61.31 91 SER A CA 1
ATOM 703 C C . SER A 1 91 ? -11.884 11.646 5.112 1.00 61.31 91 SER A C 1
ATOM 705 O O . SER A 1 91 ? -12.955 12.118 5.487 1.00 61.31 91 SER A O 1
ATOM 707 N N . VAL A 1 92 ? -10.871 11.434 5.959 1.00 59.88 92 VAL A N 1
ATOM 708 C CA . VAL A 1 92 ? -10.925 11.751 7.397 1.00 59.88 92 VAL A CA 1
ATOM 709 C C . VAL A 1 92 ? -9.583 12.351 7.809 1.00 59.88 92 VAL A C 1
ATOM 711 O O . VAL A 1 92 ? -8.593 11.633 7.876 1.00 59.88 92 VAL A O 1
ATOM 714 N N . GLY A 1 93 ? -9.555 13.661 8.067 1.00 58.56 93 GLY A N 1
ATOM 715 C CA . GLY A 1 93 ? -8.428 14.313 8.745 1.00 58.56 93 GLY A CA 1
ATOM 716 C C . GLY A 1 93 ? -8.480 14.074 10.259 1.00 58.56 93 GLY A C 1
ATOM 717 O O . GLY A 1 93 ? -9.541 13.741 10.792 1.00 58.56 93 GLY A O 1
ATOM 718 N N . GLY A 1 94 ? -7.350 14.245 10.950 1.00 59.97 94 GLY A N 1
ATOM 719 C CA . GLY A 1 94 ? -7.255 14.153 12.415 1.00 59.97 94 GLY A CA 1
ATOM 720 C C . GLY A 1 94 ? -6.379 13.019 12.955 1.00 59.97 94 GLY A C 1
ATOM 721 O O . GLY A 1 94 ? -6.182 12.937 14.164 1.00 59.97 94 GLY A O 1
ATOM 722 N N . GLN A 1 95 ? -5.860 12.136 12.096 1.00 61.12 95 GLN A N 1
ATOM 723 C CA . GLN A 1 95 ? -4.973 11.033 12.504 1.00 61.12 95 GLN A CA 1
ATOM 724 C C . GLN A 1 95 ? -3.521 11.242 12.032 1.00 61.12 95 GLN A C 1
ATOM 726 O O . GLN A 1 95 ? -2.607 10.654 12.609 1.00 61.12 95 GLN A O 1
ATOM 731 N N . ASP A 1 96 ? -3.324 12.081 11.010 1.00 51.50 96 ASP A N 1
ATOM 732 C CA . ASP A 1 96 ? -2.052 12.435 10.363 1.00 51.50 96 ASP A CA 1
ATOM 733 C C . ASP A 1 96 ? -1.910 13.945 10.048 1.00 51.50 96 ASP A C 1
ATOM 735 O O . ASP A 1 96 ? -0.962 14.331 9.364 1.00 51.50 96 ASP A O 1
ATOM 739 N N . SER A 1 97 ? -2.844 14.776 10.531 1.00 45.66 97 SER A N 1
ATOM 740 C CA . SER A 1 97 ? -2.921 16.229 10.293 1.00 45.66 97 SER A CA 1
ATOM 741 C C . SER A 1 97 ? -2.262 17.048 11.393 1.00 45.66 97 SER A C 1
ATOM 743 O O . SER A 1 97 ? -2.587 16.762 12.570 1.00 45.66 97 SER A O 1
#

Secondary structure (DSSP, 8-state):
----EEEEEE-TT--TTT-TT--EEEEEP---EEEEEE-SBSSTT--GGGB-SS-EEEEEE---HHHHHHHHSTT-TT-S-TT----S-TT--SS--

pLDDT: mean 78.96, std 11.09, range [45.66, 96.31]

Foldseek 3Di:
DDFAFPDKAQDPPQDPVVRPRVDIDTHTPQQPFDKDKDQQQLDPPDDPVNRHPDIDIDTWGFDDQVLCCVQPVVPPPCRADPPDTDTHDSPDPRRPD

InterPro domains:
  IPR001254 Serine proteases, trypsin domain [PF00089] (29-96)
  IPR009003 Peptidase S1, PA clan [SSF50494] (1-95)

Sequence (97 aa):
QVRQVTTIAVHPHFDMLSYDSDTALLQLSLSSLCTVSGWGITEEGGSSDFASRQLQQTQVPVPEKEICERNYYFSHPEGITASMLYAGFVSVGGQDS

Organism: Oceanodroma tethys (NCBI:txid79633)

Radius of gyration: 20.07 Å; chains: 1; bounding box: 22×55×46 Å